Protein AF-A0A940ZAF1-F1 (afdb_monomer_lite)

Structure (mmCIF, N/CA/C/O backbone):
data_AF-A0A940ZAF1-F1
#
_entry.id   AF-A0A940ZAF1-F1
#
loop_
_atom_site.group_PDB
_atom_site.id
_atom_site.type_symbol
_atom_site.label_atom_id
_atom_site.label_alt_id
_atom_site.label_comp_id
_atom_site.label_asym_id
_atom_site.label_entity_id
_atom_site.label_seq_id
_atom_site.pdbx_PDB_ins_code
_atom_site.Cartn_x
_atom_site.Cartn_y
_atom_site.Cartn_z
_atom_site.occupancy
_atom_site.B_iso_or_equiv
_atom_site.auth_seq_id
_atom_site.auth_comp_id
_atom_site.auth_asym_id
_atom_site.auth_atom_id
_atom_site.pdbx_PDB_model_num
ATOM 1 N N . LEU A 1 1 ? 16.897 1.369 6.256 1.00 58.44 1 LEU A N 1
ATOM 2 C CA . LEU A 1 1 ? 16.026 0.934 5.137 1.00 58.44 1 LEU A CA 1
ATOM 3 C C . LEU A 1 1 ? 14.696 1.686 5.129 1.00 58.44 1 LEU A C 1
ATOM 5 O O . LEU A 1 1 ? 14.447 2.397 4.171 1.00 58.44 1 LEU A O 1
ATOM 9 N N . THR A 1 2 ? 13.875 1.617 6.182 1.00 71.88 2 THR A N 1
ATOM 10 C CA . THR A 1 2 ? 12.571 2.321 6.253 1.00 71.88 2 THR A CA 1
ATOM 11 C C . THR A 1 2 ? 12.673 3.848 6.301 1.00 71.88 2 THR A C 1
ATOM 13 O O . THR A 1 2 ? 11.839 4.531 5.721 1.00 71.88 2 THR A O 1
ATOM 16 N N . LEU A 1 3 ? 13.714 4.392 6.939 1.00 72.19 3 LEU A N 1
ATOM 17 C CA . LEU A 1 3 ? 13.946 5.844 7.019 1.00 72.19 3 LEU A CA 1
ATOM 18 C C . LEU A 1 3 ? 14.595 6.436 5.759 1.00 72.19 3 LEU A C 1
ATOM 20 O O . LEU A 1 3 ? 14.474 7.624 5.492 1.00 72.19 3 LEU A O 1
ATOM 24 N N . THR A 1 4 ? 15.306 5.614 4.989 1.00 81.69 4 THR A N 1
ATOM 25 C CA . THR A 1 4 ? 16.168 6.060 3.883 1.00 81.69 4 THR A CA 1
ATOM 26 C C . THR A 1 4 ? 15.646 5.642 2.512 1.00 81.69 4 THR A C 1
ATOM 28 O O . THR A 1 4 ? 16.224 5.999 1.487 1.00 81.69 4 THR A O 1
ATOM 31 N N . THR A 1 5 ? 14.574 4.848 2.451 1.00 83.81 5 THR A N 1
ATOM 32 C CA . THR A 1 5 ? 14.041 4.306 1.200 1.00 83.81 5 THR A CA 1
ATOM 33 C C . THR A 1 5 ? 12.523 4.207 1.259 1.00 83.81 5 THR A C 1
ATOM 35 O O . THR A 1 5 ? 11.958 3.641 2.189 1.00 83.81 5 THR A O 1
ATOM 38 N N . ALA A 1 6 ? 11.854 4.732 0.229 1.00 85.31 6 ALA A N 1
ATOM 39 C CA . ALA A 1 6 ? 10.405 4.629 0.111 1.00 85.31 6 ALA A CA 1
ATOM 40 C C . ALA A 1 6 ? 9.971 3.152 -0.016 1.00 85.31 6 ALA A C 1
ATOM 42 O O . ALA A 1 6 ? 10.601 2.415 -0.784 1.00 85.31 6 ALA A O 1
ATOM 43 N N . PRO A 1 7 ? 8.870 2.724 0.631 1.00 83.75 7 PRO A N 1
ATOM 44 C CA . PRO A 1 7 ? 8.387 1.339 0.578 1.00 83.75 7 PRO A CA 1
ATOM 45 C C . PRO A 1 7 ? 8.198 0.805 -0.847 1.00 83.75 7 PRO A C 1
ATOM 47 O O . PRO A 1 7 ? 8.554 -0.331 -1.147 1.00 83.75 7 PRO A O 1
ATOM 50 N N . LEU A 1 8 ? 7.735 1.661 -1.763 1.00 83.75 8 LEU A N 1
ATOM 51 C CA . LEU A 1 8 ? 7.586 1.314 -3.177 1.00 83.75 8 LEU A CA 1
ATOM 52 C C . LEU A 1 8 ? 8.929 0.966 -3.848 1.00 83.75 8 LEU A C 1
ATOM 54 O O . LEU A 1 8 ? 8.993 0.062 -4.674 1.00 83.75 8 LEU A O 1
ATOM 58 N N . ARG A 1 9 ? 10.020 1.652 -3.475 1.00 84.31 9 ARG A N 1
ATOM 59 C CA . ARG A 1 9 ? 11.366 1.366 -4.005 1.00 84.31 9 ARG A CA 1
ATOM 60 C C . ARG A 1 9 ? 11.931 0.068 -3.433 1.00 84.31 9 ARG A C 1
ATOM 62 O O . ARG A 1 9 ? 12.605 -0.650 -4.163 1.00 84.31 9 ARG A O 1
ATOM 69 N N . LEU A 1 10 ? 11.634 -0.245 -2.169 1.00 83.94 10 LEU A N 1
ATOM 70 C CA . LEU A 1 10 ? 12.003 -1.529 -1.563 1.00 83.94 10 LEU A CA 1
ATOM 71 C C . LEU A 1 10 ? 11.331 -2.693 -2.297 1.00 83.94 10 LEU A C 1
ATOM 73 O O . LEU A 1 10 ? 11.991 -3.678 -2.615 1.00 83.94 10 LEU A O 1
ATOM 77 N N . ALA A 1 11 ? 10.053 -2.548 -2.642 1.00 83.88 11 ALA A N 1
ATOM 78 C CA . ALA A 1 11 ? 9.324 -3.569 -3.380 1.00 83.88 11 ALA A CA 1
ATOM 79 C C . ALA A 1 11 ? 9.820 -3.763 -4.813 1.00 83.88 11 ALA A C 1
ATOM 81 O O . ALA A 1 11 ? 9.984 -4.902 -5.227 1.00 83.88 11 ALA A O 1
ATOM 82 N N . HIS A 1 12 ? 10.150 -2.689 -5.538 1.00 83.56 12 HIS A N 1
ATOM 83 C CA . HIS A 1 12 ? 10.818 -2.820 -6.841 1.00 83.56 12 HIS A CA 1
ATOM 84 C C . HIS A 1 12 ? 12.195 -3.496 -6.732 1.00 83.56 12 HIS A C 1
ATOM 86 O O . HIS A 1 12 ? 12.609 -4.228 -7.630 1.00 83.56 12 HIS A O 1
ATOM 92 N N . GLY A 1 13 ? 12.920 -3.265 -5.633 1.00 85.44 13 GLY A N 1
ATOM 93 C CA . GLY A 1 13 ? 14.165 -3.977 -5.341 1.00 85.44 13 GLY A CA 1
ATOM 94 C C . GLY A 1 13 ? 13.934 -5.478 -5.158 1.00 85.44 13 GLY A C 1
ATOM 95 O O . GLY A 1 13 ? 14.595 -6.283 -5.811 1.00 85.44 13 GLY A O 1
ATOM 96 N N . LEU A 1 14 ? 12.949 -5.843 -4.333 1.00 84.19 14 LEU A N 1
ATOM 97 C CA . LEU A 1 14 ? 12.563 -7.233 -4.085 1.00 84.19 14 LEU A CA 1
ATOM 98 C C . LEU A 1 14 ? 12.061 -7.927 -5.359 1.00 84.19 14 LEU A C 1
ATOM 100 O O . LEU A 1 14 ? 12.475 -9.040 -5.667 1.00 84.19 14 LEU A O 1
ATOM 104 N N . GLU A 1 15 ? 11.229 -7.250 -6.146 1.00 81.75 15 GLU A N 1
ATOM 105 C CA . GLU A 1 15 ? 10.769 -7.721 -7.451 1.00 81.75 15 GLU A CA 1
ATOM 106 C C . GLU A 1 15 ? 11.946 -8.059 -8.368 1.00 81.75 15 GLU A C 1
ATOM 108 O O . GLU A 1 15 ? 11.973 -9.128 -8.977 1.00 81.75 15 GLU A O 1
ATOM 113 N N . ARG A 1 16 ? 12.951 -7.180 -8.454 1.00 82.38 16 ARG A N 1
ATOM 114 C CA . ARG A 1 16 ? 14.132 -7.420 -9.288 1.00 82.38 16 ARG A CA 1
ATOM 115 C C . ARG A 1 16 ? 14.920 -8.648 -8.831 1.00 82.38 16 ARG A C 1
ATOM 117 O O . ARG A 1 16 ? 15.483 -9.341 -9.675 1.00 82.38 16 ARG A O 1
ATOM 124 N N . MET A 1 17 ? 14.934 -8.934 -7.529 1.00 84.50 17 MET A N 1
ATOM 125 C CA . MET A 1 17 ? 15.539 -10.154 -6.981 1.00 84.50 17 MET A CA 1
ATOM 126 C C . MET A 1 17 ? 14.731 -11.415 -7.324 1.00 84.50 17 MET A C 1
ATOM 128 O O . MET A 1 17 ? 15.321 -12.477 -7.496 1.00 84.50 17 MET A O 1
ATOM 132 N N . ILE A 1 18 ? 13.407 -11.302 -7.478 1.00 82.75 18 ILE A N 1
ATOM 133 C CA . ILE A 1 18 ? 12.505 -12.409 -7.848 1.00 82.75 18 ILE A CA 1
ATOM 134 C C . ILE A 1 18 ? 12.426 -12.598 -9.375 1.00 82.75 18 ILE A C 1
ATOM 136 O O . ILE A 1 18 ? 12.202 -13.703 -9.856 1.00 82.75 18 ILE A O 1
ATOM 140 N N . SER A 1 19 ? 12.687 -11.559 -10.169 1.00 80.19 19 SER A N 1
ATOM 141 C CA . SER A 1 19 ? 12.718 -11.596 -11.640 1.00 80.19 19 SER A CA 1
ATOM 142 C C . SER A 1 19 ? 13.484 -12.782 -12.271 1.00 80.19 19 SER A C 1
ATOM 144 O O . SER A 1 19 ? 12.946 -13.381 -13.208 1.00 80.19 19 SER A O 1
ATOM 146 N N . PRO A 1 20 ? 14.678 -13.209 -11.796 1.00 81.94 20 PRO A N 1
ATOM 147 C CA . PRO A 1 20 ? 15.368 -14.380 -12.354 1.00 81.94 20 PRO A CA 1
ATOM 148 C C . PRO A 1 20 ? 14.580 -15.696 -12.231 1.00 81.94 20 PRO A C 1
ATOM 150 O O . PRO A 1 20 ? 14.763 -16.579 -13.073 1.00 81.94 20 PRO A O 1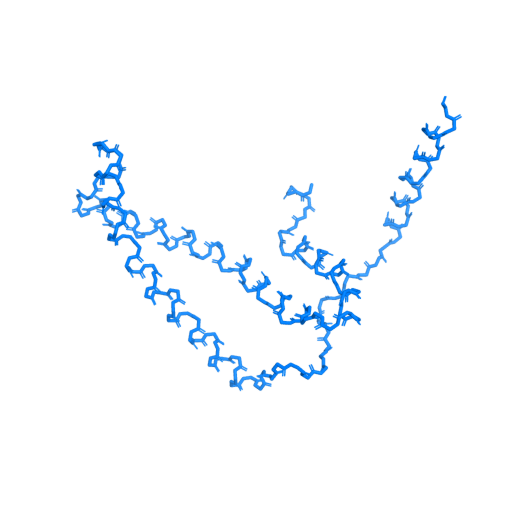
ATOM 153 N N . LEU A 1 21 ? 13.656 -15.818 -11.267 1.00 80.88 21 LEU A N 1
ATOM 154 C CA . LEU A 1 21 ? 12.767 -16.981 -11.134 1.00 80.88 21 LEU A CA 1
ATOM 155 C C . LEU A 1 21 ? 11.730 -17.073 -12.268 1.00 80.88 21 LEU A C 1
ATOM 157 O O . LEU A 1 21 ? 11.125 -18.129 -12.440 1.00 80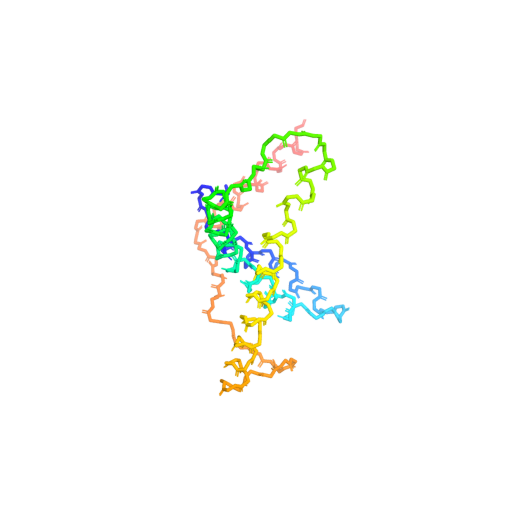.88 21 LEU A O 1
ATOM 161 N N . LYS A 1 22 ? 11.575 -16.040 -13.114 1.00 76.62 22 LYS A N 1
ATOM 162 C CA . LYS A 1 22 ? 10.756 -16.108 -14.341 1.00 76.62 22 LYS A CA 1
ATOM 163 C C . LYS A 1 22 ? 11.205 -17.244 -15.271 1.00 76.62 22 LYS A C 1
ATOM 165 O O . LYS A 1 22 ? 10.387 -17.810 -15.989 1.00 76.62 22 LYS A O 1
ATOM 170 N N . ARG A 1 23 ? 12.490 -17.628 -15.227 1.00 77.56 23 ARG A N 1
ATOM 171 C CA . ARG A 1 23 ? 13.035 -18.770 -15.990 1.00 77.56 23 ARG A CA 1
ATOM 172 C C . ARG A 1 23 ? 12.485 -20.127 -15.535 1.00 77.56 23 ARG A C 1
ATOM 174 O O . ARG A 1 23 ? 12.530 -21.078 -16.304 1.00 77.56 23 ARG A O 1
ATOM 181 N N . LEU A 1 24 ? 11.940 -20.211 -14.321 1.00 81.25 24 LEU A N 1
ATOM 182 C CA . LEU A 1 24 ? 11.322 -21.411 -13.750 1.00 81.25 24 LEU A CA 1
ATOM 183 C C . LEU A 1 24 ? 9.797 -21.450 -13.977 1.00 81.25 24 LEU A C 1
ATOM 185 O O . LEU A 1 24 ? 9.091 -22.123 -13.238 1.00 81.25 24 LEU A O 1
ATOM 189 N N . HIS A 1 25 ? 9.280 -20.725 -14.980 1.00 76.31 25 HIS A N 1
ATOM 190 C CA . HIS A 1 25 ? 7.846 -20.630 -15.313 1.00 76.31 25 HIS A CA 1
ATOM 191 C C . HIS A 1 25 ? 6.952 -20.027 -14.212 1.00 76.31 25 HIS A C 1
ATOM 193 O O . HIS A 1 25 ? 5.730 -20.141 -14.263 1.00 76.31 25 HIS A O 1
ATOM 199 N N . ILE A 1 26 ? 7.537 -19.326 -13.238 1.00 79.12 26 ILE A N 1
ATOM 200 C CA . ILE A 1 26 ? 6.779 -18.574 -12.232 1.00 79.12 26 ILE A CA 1
ATOM 201 C C . ILE A 1 26 ? 6.320 -17.238 -12.856 1.00 79.12 26 ILE A C 1
ATOM 203 O O . ILE A 1 26 ? 7.159 -16.533 -13.432 1.00 79.12 26 ILE A O 1
ATOM 207 N N . PRO A 1 27 ? 5.032 -16.840 -12.738 1.00 79.75 27 PRO A N 1
ATOM 208 C CA . PRO A 1 27 ? 4.495 -15.591 -13.293 1.00 79.75 27 PRO A CA 1
ATOM 209 C C . PRO A 1 27 ? 4.947 -14.363 -12.479 1.00 79.75 27 PRO A C 1
ATOM 211 O O . PRO A 1 27 ? 4.159 -13.664 -11.845 1.00 79.75 27 PRO A O 1
ATOM 214 N N . ALA A 1 28 ? 6.253 -14.085 -12.494 1.00 81.62 28 ALA A N 1
ATOM 215 C CA . ALA A 1 28 ? 6.878 -13.006 -11.727 1.00 81.62 28 ALA A CA 1
ATOM 216 C C . ALA A 1 28 ? 6.346 -11.607 -12.098 1.00 81.62 28 ALA A C 1
ATOM 218 O O . ALA A 1 28 ? 6.346 -10.703 -11.268 1.00 81.62 28 ALA A O 1
ATOM 219 N N . GLU A 1 29 ? 5.875 -11.428 -13.334 1.00 80.81 29 GLU A N 1
ATOM 220 C CA . GLU A 1 29 ? 5.368 -10.148 -13.842 1.00 80.81 29 GLU A CA 1
ATOM 221 C C . GLU A 1 29 ? 3.976 -9.802 -13.295 1.00 80.81 29 GLU A C 1
ATOM 223 O O . GLU A 1 29 ? 3.740 -8.671 -12.870 1.00 80.81 29 GLU A O 1
ATOM 228 N N . ASP A 1 30 ? 3.070 -10.780 -13.220 1.00 85.19 30 ASP A N 1
ATOM 229 C CA . ASP A 1 30 ? 1.764 -10.572 -12.588 1.00 85.19 30 ASP A CA 1
ATOM 230 C C . ASP A 1 30 ? 1.920 -10.412 -11.068 1.00 85.19 30 ASP A C 1
ATOM 232 O O . ASP A 1 30 ? 1.277 -9.553 -10.464 1.00 85.19 30 ASP A O 1
ATOM 236 N N . PHE A 1 31 ? 2.840 -11.165 -10.454 1.00 85.12 31 PHE A N 1
ATOM 237 C CA . PHE A 1 31 ? 3.159 -11.032 -9.031 1.00 85.12 31 PHE A CA 1
ATOM 238 C C . PHE A 1 31 ? 3.716 -9.643 -8.678 1.00 85.12 31 PHE A C 1
ATOM 240 O O . PHE A 1 31 ? 3.312 -9.041 -7.678 1.00 85.12 31 PHE A O 1
ATOM 247 N N . SER A 1 32 ? 4.609 -9.112 -9.517 1.00 85.94 32 SER A N 1
ATOM 248 C CA . SER A 1 32 ? 5.115 -7.739 -9.420 1.00 85.94 32 SER A CA 1
ATOM 249 C C . SER A 1 32 ? 3.974 -6.729 -9.384 1.00 85.94 32 SER A C 1
ATOM 251 O O . SER A 1 32 ? 3.866 -5.926 -8.452 1.00 85.94 32 SER A O 1
ATOM 253 N N . MET A 1 33 ? 3.073 -6.818 -10.365 1.00 87.38 33 MET A N 1
ATOM 254 C CA . MET A 1 33 ? 1.930 -5.923 -10.456 1.00 87.38 33 MET A CA 1
ATOM 255 C C . MET A 1 33 ? 1.061 -6.005 -9.199 1.00 87.38 33 MET A C 1
ATOM 257 O O . MET A 1 33 ? 0.741 -4.968 -8.618 1.00 87.38 33 MET A O 1
ATOM 261 N N . MET A 1 34 ? 0.692 -7.215 -8.768 1.00 90.56 34 MET A N 1
ATOM 262 C CA . MET A 1 34 ? -0.132 -7.419 -7.572 1.00 90.56 34 MET A CA 1
ATOM 263 C C . MET A 1 34 ? 0.531 -6.815 -6.332 1.00 90.56 34 MET A C 1
ATOM 265 O O . MET A 1 34 ? -0.123 -6.113 -5.563 1.00 90.56 34 MET A O 1
ATOM 269 N N . THR A 1 35 ? 1.842 -7.005 -6.178 1.00 90.38 35 THR A N 1
ATOM 270 C CA . THR A 1 35 ? 2.619 -6.443 -5.067 1.00 90.38 35 THR A CA 1
ATOM 271 C C . THR A 1 35 ? 2.644 -4.913 -5.115 1.00 90.38 35 THR A C 1
ATOM 273 O O . THR A 1 35 ? 2.410 -4.252 -4.102 1.00 90.38 35 THR A O 1
ATOM 276 N N . MET A 1 36 ? 2.872 -4.322 -6.292 1.00 88.38 36 MET A N 1
ATOM 277 C CA . MET A 1 36 ? 2.894 -2.868 -6.468 1.00 88.38 36 MET A CA 1
ATOM 278 C C . MET A 1 36 ? 1.526 -2.238 -6.172 1.00 88.38 36 MET A C 1
ATOM 280 O O . MET A 1 36 ? 1.451 -1.186 -5.529 1.00 88.38 36 MET A O 1
ATOM 284 N N . VAL A 1 37 ? 0.444 -2.881 -6.621 1.00 92.56 37 VAL A N 1
ATOM 285 C CA . VAL A 1 37 ? -0.933 -2.469 -6.321 1.00 92.56 37 VAL A CA 1
ATOM 286 C C . VAL A 1 37 ? -1.201 -2.589 -4.823 1.00 92.56 37 VAL A C 1
ATOM 288 O O . VAL A 1 37 ? -1.643 -1.613 -4.220 1.00 92.56 37 VAL A O 1
ATOM 291 N N . ALA A 1 38 ? -0.857 -3.718 -4.198 1.00 92.75 38 ALA A N 1
ATOM 292 C CA . ALA A 1 38 ? -1.057 -3.941 -2.767 1.00 92.75 38 ALA A CA 1
ATOM 293 C C . ALA A 1 38 ? -0.367 -2.865 -1.917 1.00 92.75 38 ALA A C 1
ATOM 295 O O . ALA A 1 38 ? -0.994 -2.265 -1.048 1.00 92.75 38 ALA A O 1
ATOM 296 N N . ILE A 1 39 ? 0.891 -2.537 -2.218 1.00 91.94 39 ILE A N 1
ATOM 297 C CA . ILE A 1 39 ? 1.647 -1.515 -1.477 1.00 91.94 39 ILE A CA 1
ATOM 298 C C . ILE A 1 39 ? 1.012 -0.132 -1.596 1.00 91.94 39 ILE A C 1
ATOM 300 O O . ILE A 1 39 ? 1.004 0.622 -0.625 1.00 91.94 39 ILE A O 1
ATOM 304 N N . LYS A 1 40 ? 0.457 0.209 -2.763 1.00 90.19 40 LYS A N 1
ATOM 305 C CA . LYS A 1 40 ? -0.290 1.461 -2.943 1.00 90.19 40 LYS A CA 1
ATOM 306 C C . LYS A 1 40 ? -1.649 1.441 -2.245 1.00 90.19 40 LYS A C 1
ATOM 308 O O . LYS A 1 40 ? -2.115 2.492 -1.816 1.00 90.19 40 LYS A O 1
ATOM 313 N N . PHE A 1 41 ? -2.279 0.275 -2.135 1.00 92.81 41 PHE A N 1
ATOM 314 C CA . PHE A 1 41 ? -3.590 0.123 -1.509 1.00 92.81 41 PHE A CA 1
ATOM 315 C C . PHE A 1 41 ? -3.513 0.128 0.021 1.00 92.81 41 PHE A C 1
ATOM 317 O O . PHE A 1 41 ? -4.430 0.648 0.648 1.00 92.81 41 PHE A O 1
ATOM 324 N N . ILE A 1 42 ? -2.427 -0.359 0.634 1.00 94.31 42 ILE A N 1
ATOM 325 C CA . ILE A 1 42 ? -2.279 -0.411 2.102 1.00 94.31 42 ILE A CA 1
ATOM 326 C C . ILE A 1 42 ? -2.552 0.949 2.779 1.00 94.31 42 ILE A C 1
ATOM 328 O O . ILE A 1 42 ? -3.402 0.984 3.669 1.00 94.31 42 ILE A O 1
ATOM 332 N N . PRO A 1 43 ? -1.922 2.077 2.378 1.00 92.69 43 PRO A N 1
ATOM 333 C CA . PRO A 1 43 ? -2.196 3.375 2.999 1.00 92.69 43 PRO A CA 1
ATOM 334 C C . PRO A 1 43 ? -3.665 3.796 2.889 1.00 92.69 43 PRO A C 1
ATOM 336 O O . PRO A 1 43 ? -4.242 4.281 3.859 1.00 92.69 43 PRO A O 1
ATOM 339 N N . ILE A 1 44 ? -4.280 3.559 1.726 1.00 94.44 44 ILE A N 1
ATOM 340 C CA . ILE A 1 44 ? -5.680 3.910 1.453 1.00 94.44 44 ILE A CA 1
ATOM 341 C C . ILE A 1 44 ? -6.614 3.078 2.340 1.00 94.44 44 ILE A C 1
ATOM 343 O O . ILE A 1 44 ? -7.536 3.619 2.945 1.00 94.44 44 ILE A O 1
ATOM 347 N N . LEU A 1 45 ? -6.352 1.773 2.464 1.00 95.75 45 LEU A N 1
ATOM 348 C CA . LEU A 1 45 ? -7.145 0.872 3.300 1.00 95.75 45 LEU A CA 1
ATOM 349 C C . LEU A 1 45 ? -7.016 1.199 4.784 1.00 95.75 45 LEU A C 1
ATOM 351 O O . LEU A 1 45 ? -8.012 1.137 5.502 1.00 95.75 45 LEU A O 1
ATOM 355 N N . LEU A 1 46 ? -5.825 1.577 5.251 1.00 96.38 46 LEU A N 1
ATOM 356 C CA . LEU A 1 46 ? -5.629 2.024 6.631 1.00 96.38 46 LEU A CA 1
ATOM 357 C C . LEU A 1 46 ? -6.401 3.315 6.912 1.00 96.38 46 LEU A C 1
ATOM 359 O O . LEU A 1 46 ? -7.037 3.438 7.958 1.00 96.38 46 LEU A O 1
ATOM 363 N N . GLU A 1 47 ? -6.384 4.272 5.986 1.00 96.62 47 GLU A N 1
ATOM 364 C CA . GLU A 1 47 ? -7.142 5.511 6.134 1.00 96.62 47 GLU A CA 1
ATOM 365 C C . GLU A 1 47 ? -8.655 5.251 6.151 1.00 96.62 47 GLU A C 1
ATOM 367 O O . GLU A 1 47 ? -9.365 5.759 7.020 1.00 96.62 47 GLU A O 1
ATOM 372 N N . GLU A 1 48 ? -9.149 4.417 5.238 1.00 96.12 48 GLU A N 1
ATOM 373 C CA . GLU A 1 48 ? -10.558 4.038 5.170 1.00 96.12 48 GLU A CA 1
ATOM 374 C C . GLU A 1 48 ? -11.006 3.265 6.414 1.00 96.12 48 GLU A C 1
ATOM 376 O O . GLU A 1 48 ? -12.027 3.603 7.012 1.00 96.12 48 GLU A O 1
ATOM 381 N N . THR A 1 49 ? -10.194 2.316 6.881 1.00 96.81 49 THR A N 1
ATOM 382 C CA . THR A 1 49 ? -10.430 1.589 8.135 1.00 96.81 49 THR A CA 1
ATOM 383 C C . THR A 1 49 ? -10.538 2.558 9.311 1.00 96.81 49 THR A C 1
ATOM 385 O O . THR A 1 49 ? -11.501 2.496 10.071 1.00 96.81 49 THR A O 1
ATOM 388 N N . ASN A 1 50 ? -9.612 3.514 9.432 1.00 96.62 50 ASN A N 1
ATOM 389 C CA . ASN A 1 50 ? -9.646 4.522 10.493 1.00 96.62 50 ASN A CA 1
ATOM 390 C C . ASN A 1 50 ? -10.888 5.420 10.413 1.00 96.62 50 ASN A C 1
ATOM 392 O O . ASN A 1 50 ? -11.477 5.754 11.443 1.00 96.62 50 ASN A O 1
ATOM 396 N N . ARG A 1 51 ? -11.309 5.810 9.204 1.00 96.31 51 ARG A N 1
ATOM 397 C CA . ARG A 1 51 ? -12.546 6.578 8.997 1.00 96.31 51 ARG A CA 1
ATOM 398 C C . ARG A 1 51 ? -13.775 5.777 9.429 1.00 96.31 51 ARG A C 1
ATOM 400 O O . ARG A 1 51 ? -14.626 6.318 10.131 1.00 96.31 51 ARG A O 1
ATOM 407 N N . ILE A 1 52 ? -13.848 4.497 9.062 1.00 96.12 52 ILE A N 1
ATOM 408 C CA . ILE A 1 52 ? -14.958 3.610 9.429 1.00 96.12 52 ILE A CA 1
ATOM 409 C C . ILE A 1 52 ? -14.992 3.380 10.944 1.00 96.12 52 ILE A C 1
ATOM 411 O O . ILE A 1 52 ? -16.059 3.508 11.539 1.00 96.12 52 ILE A O 1
ATOM 415 N N . ILE A 1 53 ? -13.848 3.108 11.584 1.00 95.75 53 ILE A N 1
ATOM 416 C CA . ILE A 1 53 ? -13.759 2.939 13.044 1.00 95.75 53 ILE A CA 1
ATOM 417 C C . ILE A 1 53 ? -14.285 4.188 13.751 1.00 95.75 53 ILE A C 1
ATOM 419 O O . ILE A 1 53 ? -15.199 4.082 14.563 1.00 95.75 53 ILE A O 1
ATOM 423 N N . LYS A 1 54 ? -13.800 5.381 13.381 1.00 95.44 54 LYS A N 1
ATOM 424 C CA . LYS A 1 54 ? -14.270 6.646 13.970 1.00 95.44 54 LYS A CA 1
ATOM 425 C C . LYS A 1 54 ? -15.775 6.857 13.777 1.00 95.44 54 LYS A C 1
ATOM 427 O O . LYS A 1 54 ? -16.456 7.280 14.708 1.00 95.44 54 LYS A O 1
ATOM 432 N N . ALA A 1 55 ? -16.309 6.532 12.598 1.00 96.12 55 ALA A N 1
ATOM 433 C CA . ALA A 1 55 ? -17.740 6.638 12.321 1.00 96.12 55 ALA A CA 1
ATOM 434 C C . ALA A 1 55 ? -18.577 5.666 13.169 1.00 96.12 55 ALA A C 1
ATOM 436 O O . ALA A 1 55 ? -19.649 6.035 13.645 1.00 96.12 55 ALA A O 1
ATOM 437 N N . GLN A 1 56 ? -18.098 4.439 13.382 1.00 95.88 56 GLN A N 1
ATOM 438 C CA 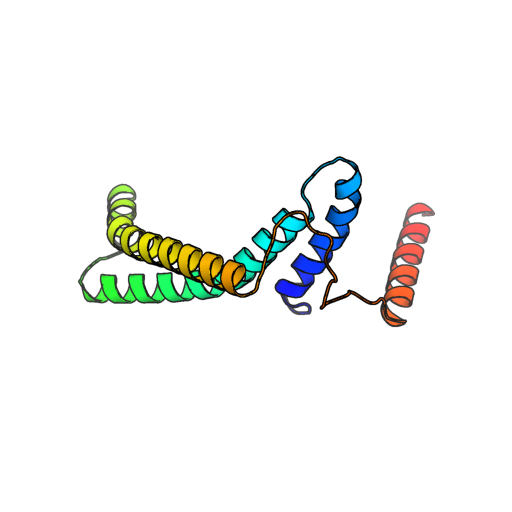. GLN A 1 56 ? -18.787 3.455 14.220 1.00 95.88 56 GLN A CA 1
ATOM 439 C C . GLN A 1 56 ? -18.667 3.786 15.714 1.00 95.88 56 GLN A C 1
ATOM 441 O O . GLN A 1 56 ? -19.644 3.628 16.443 1.00 95.88 56 GLN A O 1
ATOM 446 N N . SER A 1 57 ? -17.539 4.341 16.167 1.00 94.38 57 SER A N 1
ATOM 447 C CA . SER A 1 57 ? -17.402 4.868 17.532 1.00 94.38 57 SER A CA 1
ATOM 448 C C . SER A 1 57 ? -18.379 6.012 17.803 1.00 94.38 57 SER A C 1
ATOM 450 O O . SER A 1 57 ? -19.026 6.026 18.845 1.00 94.38 57 SER A O 1
ATOM 452 N N . ALA A 1 58 ? -18.582 6.920 16.840 1.00 95.50 58 ALA A N 1
ATOM 453 C CA . ALA A 1 58 ? -19.602 7.968 16.942 1.00 95.50 58 ALA A CA 1
ATOM 454 C C . ALA A 1 58 ? -21.041 7.412 16.998 1.00 95.50 58 ALA A C 1
ATOM 456 O O . ALA A 1 58 ? -21.935 8.057 17.537 1.00 95.50 58 ALA A O 1
ATOM 457 N N . ARG A 1 59 ? -21.266 6.202 16.471 1.00 93.88 59 ARG A N 1
ATOM 458 C CA . ARG A 1 59 ? -22.539 5.464 16.557 1.00 93.88 59 ARG A CA 1
ATOM 459 C C . ARG A 1 59 ? -22.657 4.605 17.824 1.00 93.88 59 ARG A C 1
ATOM 461 O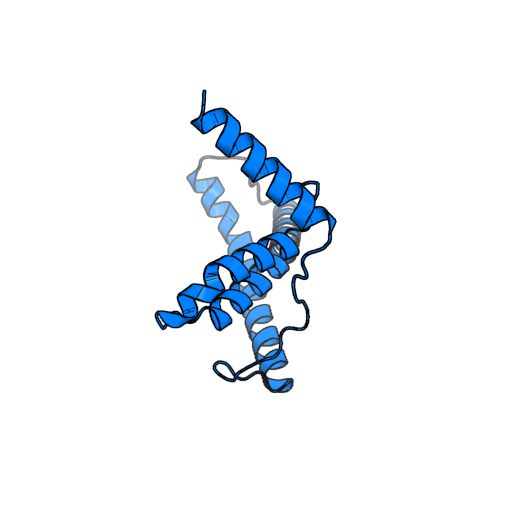 O . ARG A 1 59 ? -23.608 3.838 17.942 1.00 93.88 59 ARG A O 1
ATOM 468 N N . GLY A 1 60 ? -21.715 4.726 18.762 1.00 89.88 60 GLY A N 1
ATOM 469 C CA . GLY A 1 60 ? -21.743 4.036 20.053 1.00 89.88 60 GLY A CA 1
ATOM 470 C C . GLY A 1 60 ? -21.130 2.634 20.054 1.00 89.88 60 GLY A C 1
ATOM 471 O O . GLY A 1 60 ? -21.323 1.893 21.016 1.00 89.88 60 GLY A O 1
ATOM 472 N N . VAL A 1 61 ? -20.398 2.241 19.003 1.00 92.50 61 VAL A N 1
ATOM 473 C CA . VAL A 1 61 ? -19.636 0.984 19.014 1.00 92.50 61 VAL A CA 1
ATOM 474 C C . VAL A 1 61 ? -18.357 1.177 19.825 1.00 92.50 61 VAL A C 1
ATOM 476 O O . VAL A 1 61 ? -17.456 1.914 19.425 1.00 92.50 61 VAL A O 1
ATOM 479 N N . ASP A 1 62 ? -18.274 0.483 20.955 1.00 89.88 62 ASP A N 1
ATOM 480 C CA . ASP A 1 62 ? -17.074 0.445 21.785 1.00 89.88 62 ASP A CA 1
ATOM 481 C C . ASP A 1 62 ? -16.160 -0.708 21.346 1.00 89.88 62 ASP A C 1
ATOM 483 O O . ASP A 1 62 ? -16.517 -1.883 21.449 1.00 89.88 62 ASP A O 1
ATOM 487 N N . PHE A 1 63 ? -14.983 -0.377 20.819 1.00 87.06 63 PHE A N 1
ATOM 488 C CA . PHE A 1 63 ? -14.005 -1.361 20.348 1.00 87.06 63 PHE A CA 1
ATOM 489 C C . PHE A 1 63 ? -13.060 -1.850 21.455 1.00 87.06 63 PHE A C 1
ATOM 491 O O . PHE A 1 63 ? -12.393 -2.872 21.276 1.00 87.06 63 PHE A O 1
ATOM 498 N N . GLU A 1 64 ? -13.009 -1.161 22.596 1.00 84.50 64 GLU A N 1
ATOM 499 C CA . GLU A 1 64 ? -12.065 -1.440 23.679 1.00 84.50 64 GLU A CA 1
ATOM 500 C C . GLU A 1 64 ? -12.731 -2.146 24.867 1.00 84.50 64 GLU A C 1
ATOM 502 O O . GLU A 1 64 ? -12.089 -2.963 25.533 1.00 84.50 64 GLU A O 1
ATOM 507 N N . ALA A 1 65 ? -14.023 -1.936 25.119 1.00 79.75 65 ALA A N 1
ATOM 508 C CA . ALA A 1 65 ? -14.711 -2.577 26.239 1.00 79.75 65 ALA A CA 1
ATOM 509 C C . ALA A 1 65 ? -15.207 -4.008 25.948 1.00 79.75 65 ALA A C 1
ATOM 511 O O . ALA A 1 65 ? -15.674 -4.352 24.860 1.00 79.75 65 ALA A O 1
ATOM 512 N N . GLY A 1 66 ? -15.181 -4.848 26.989 1.00 82.00 66 GLY A N 1
ATOM 513 C CA . GLY A 1 66 ? -15.753 -6.197 26.990 1.00 82.00 66 GLY A CA 1
ATOM 514 C C . GLY A 1 66 ? -14.738 -7.331 26.821 1.00 82.00 66 GLY A C 1
ATOM 515 O O . GLY A 1 66 ? -13.527 -7.129 26.796 1.00 82.00 66 GLY A O 1
ATOM 516 N N . ASN A 1 67 ? -15.256 -8.559 26.737 1.00 91.69 67 ASN A N 1
ATOM 517 C CA . ASN A 1 67 ? -14.454 -9.762 26.511 1.00 91.69 67 ASN A CA 1
ATOM 518 C C . ASN A 1 67 ? -13.983 -9.863 25.044 1.00 91.69 67 ASN A C 1
ATOM 520 O O . ASN A 1 67 ? -14.502 -9.186 24.155 1.00 91.69 67 ASN A O 1
ATOM 524 N N . PHE A 1 68 ? -13.016 -10.745 24.778 1.00 89.44 68 PHE A N 1
ATOM 525 C CA . PHE A 1 68 ? -12.457 -10.965 23.436 1.00 89.44 68 PHE A CA 1
ATOM 526 C C . PHE A 1 68 ? -13.536 -11.218 22.365 1.00 89.44 68 PHE A C 1
ATOM 528 O O . PHE A 1 68 ? -13.492 -10.633 21.285 1.00 89.44 68 PHE A O 1
ATOM 535 N N . PHE A 1 69 ? -14.557 -12.018 22.690 1.00 91.44 69 PHE A N 1
ATOM 536 C CA . PHE A 1 69 ? -15.674 -12.309 21.786 1.00 91.44 69 PHE A CA 1
ATOM 537 C C . PHE A 1 69 ? -16.502 -11.070 21.431 1.00 91.44 69 PHE A C 1
ATOM 539 O O . PHE A 1 69 ? -16.883 -10.890 20.274 1.00 91.44 69 PHE A O 1
ATOM 546 N N . ARG A 1 70 ? -16.772 -10.192 22.402 1.00 88.81 70 ARG A N 1
ATOM 547 C CA . ARG A 1 70 ? -17.510 -8.947 22.172 1.00 88.81 70 ARG A CA 1
ATOM 548 C C . ARG A 1 70 ? -16.697 -7.975 21.324 1.00 88.81 70 ARG A C 1
ATOM 550 O O . ARG A 1 70 ? -17.247 -7.422 20.378 1.00 88.81 70 ARG A O 1
ATOM 557 N N . ARG A 1 71 ? -15.387 -7.864 21.572 1.00 87.75 71 ARG A N 1
ATOM 558 C CA . ARG A 1 71 ? -14.473 -7.080 20.724 1.00 87.75 71 ARG A CA 1
ATOM 559 C C . ARG A 1 71 ? -14.456 -7.590 19.280 1.00 87.75 71 ARG A C 1
ATOM 561 O O . ARG A 1 71 ? -14.597 -6.796 18.357 1.00 87.75 71 ARG A O 1
ATOM 568 N N . ALA A 1 72 ? -14.378 -8.907 19.076 1.00 90.12 72 ALA A N 1
ATOM 569 C CA . ALA A 1 72 ? -14.433 -9.508 17.742 1.00 90.12 72 ALA A CA 1
ATOM 570 C C . ALA A 1 72 ? -15.768 -9.225 17.027 1.00 90.12 72 ALA A C 1
ATOM 572 O O . ALA A 1 72 ? -15.780 -8.842 15.858 1.00 90.12 72 ALA A O 1
ATOM 573 N N . LYS A 1 73 ? -16.901 -9.336 17.736 1.00 90.25 73 LYS A N 1
ATOM 574 C CA . LYS A 1 73 ? -18.226 -9.002 17.188 1.00 90.25 73 LYS A CA 1
ATOM 575 C C . LYS A 1 73 ? -18.335 -7.523 16.802 1.00 90.25 73 LYS A C 1
ATOM 577 O O . LYS A 1 73 ? -18.934 -7.205 15.776 1.00 90.25 73 LYS A O 1
ATOM 582 N N . ASN A 1 74 ? -17.715 -6.634 17.574 1.00 92.19 74 ASN A N 1
ATOM 583 C CA . ASN A 1 74 ? -17.717 -5.198 17.309 1.00 92.19 74 ASN A CA 1
ATOM 584 C C . ASN A 1 74 ? -16.900 -4.813 16.062 1.00 92.19 74 ASN A C 1
ATOM 586 O O . ASN A 1 74 ? -17.105 -3.725 15.539 1.00 92.19 74 ASN A O 1
ATOM 590 N N . LEU A 1 75 ? -16.051 -5.699 15.519 1.00 92.88 75 LEU A N 1
ATOM 591 C CA . LEU A 1 75 ? -15.343 -5.477 14.247 1.00 92.88 75 LEU A CA 1
ATOM 592 C C . LEU A 1 75 ? -16.204 -5.752 13.002 1.00 92.88 75 LEU A C 1
ATOM 594 O O . LEU A 1 75 ? -15.906 -5.236 11.926 1.00 92.88 75 LEU A O 1
ATOM 598 N N . VAL A 1 76 ? -17.291 -6.520 13.116 1.00 93.75 76 VAL A N 1
ATOM 599 C CA . VAL A 1 76 ? -18.157 -6.881 11.973 1.00 93.75 76 VAL A CA 1
ATOM 600 C C . VAL A 1 76 ? -18.720 -5.653 11.221 1.00 93.75 76 VAL A C 1
ATOM 602 O O . VAL A 1 76 ? -18.664 -5.639 9.984 1.00 93.75 76 VAL A O 1
ATOM 605 N N . PRO A 1 77 ? -19.191 -4.583 11.901 1.00 92.25 77 PRO A N 1
ATOM 606 C CA . PRO A 1 77 ? -19.633 -3.342 11.255 1.00 92.25 77 PRO A CA 1
ATOM 607 C C . PRO A 1 77 ? -18.519 -2.554 10.553 1.00 92.25 77 PRO A C 1
ATOM 609 O O . PRO A 1 77 ? -18.826 -1.663 9.763 1.00 92.25 77 PRO A O 1
ATOM 612 N N . VAL A 1 78 ? -17.246 -2.847 10.845 1.00 95.38 78 VAL A N 1
ATOM 613 C CA . VAL A 1 78 ? -16.084 -2.262 10.155 1.00 95.38 78 VAL A CA 1
ATOM 614 C C . VAL A 1 78 ? -15.728 -3.090 8.924 1.00 95.38 78 VAL A C 1
ATOM 616 O O . VAL A 1 78 ? -15.513 -2.538 7.848 1.00 95.38 78 VAL A O 1
ATOM 619 N N . LEU A 1 79 ? -15.723 -4.417 9.061 1.00 95.62 79 LEU A N 1
ATOM 620 C CA . LEU A 1 79 ? -15.362 -5.341 7.985 1.00 95.62 79 LEU A CA 1
ATOM 621 C C . LEU A 1 79 ? -16.314 -5.242 6.789 1.00 95.62 79 LEU A C 1
ATOM 623 O O . LEU A 1 79 ? -15.858 -5.138 5.655 1.00 95.62 79 LEU A O 1
ATOM 627 N N . THR A 1 80 ? -17.627 -5.232 7.032 1.00 95.69 80 THR A N 1
ATOM 628 C CA . THR A 1 80 ? -18.645 -5.224 5.964 1.00 95.69 80 THR A CA 1
ATOM 629 C C . THR A 1 80 ? -18.477 -4.057 4.968 1.00 95.69 80 THR A C 1
ATOM 631 O O . THR A 1 80 ? -18.355 -4.318 3.769 1.00 95.69 80 THR A O 1
ATOM 634 N N . PRO A 1 81 ? -18.420 -2.778 5.402 1.00 95.38 81 PRO A N 1
ATOM 635 C CA . PRO A 1 81 ? -18.199 -1.659 4.483 1.00 95.38 81 PRO A CA 1
ATOM 636 C C . PRO A 1 81 ? -16.794 -1.652 3.867 1.00 95.38 81 PRO A C 1
ATOM 638 O O . PRO A 1 81 ? -16.653 -1.287 2.700 1.00 95.38 81 PRO A O 1
ATOM 641 N N . LEU A 1 82 ? -15.768 -2.089 4.608 1.00 96.81 82 LEU A N 1
ATOM 642 C CA . LEU A 1 82 ? -14.401 -2.161 4.091 1.00 96.81 82 LEU A CA 1
ATOM 643 C C . LEU A 1 82 ? -14.303 -3.149 2.919 1.00 96.81 82 LEU A C 1
ATOM 645 O O . LEU A 1 82 ? -13.747 -2.802 1.881 1.00 96.81 82 LEU A O 1
ATOM 649 N N . PHE A 1 83 ? -14.894 -4.342 3.042 1.00 96.69 83 PHE A N 1
ATOM 650 C CA . PHE A 1 83 ? -14.925 -5.326 1.955 1.00 96.69 83 PHE A CA 1
ATOM 651 C C . PHE A 1 83 ? -15.651 -4.795 0.722 1.00 96.69 83 PHE A C 1
ATOM 653 O O . PHE A 1 83 ? -15.119 -4.898 -0.382 1.00 96.69 83 PHE A O 1
ATOM 660 N N . HIS A 1 84 ? -16.829 -4.186 0.897 1.00 96.50 84 HIS A N 1
ATOM 661 C CA . HIS A 1 84 ? -17.564 -3.596 -0.223 1.00 96.50 84 HIS A CA 1
ATOM 662 C C . HIS A 1 84 ? -16.720 -2.548 -0.968 1.00 96.50 84 HIS A C 1
ATOM 664 O O . HIS A 1 84 ? -16.664 -2.554 -2.196 1.00 96.50 84 HIS A O 1
ATOM 670 N N . SER A 1 85 ? -16.015 -1.688 -0.227 1.00 95.50 85 SER A N 1
ATOM 671 C CA . SER A 1 85 ? -15.120 -0.683 -0.806 1.00 95.50 85 SER A CA 1
ATOM 672 C C . SER A 1 85 ? -13.933 -1.305 -1.546 1.00 95.50 85 SER A C 1
ATOM 674 O O . SER A 1 85 ? -13.623 -0.896 -2.664 1.00 95.50 85 SER A O 1
ATOM 676 N N . VAL A 1 86 ? -13.295 -2.329 -0.969 1.00 95.94 86 VAL A N 1
ATOM 677 C CA . VAL A 1 86 ? -12.171 -3.044 -1.598 1.00 95.94 86 VAL A CA 1
ATOM 678 C C . VAL A 1 86 ? -12.593 -3.673 -2.921 1.00 95.94 86 VAL A C 1
ATOM 680 O O . VAL A 1 86 ? -11.903 -3.475 -3.920 1.00 95.94 86 VAL A O 1
ATOM 683 N N . PHE A 1 87 ? -13.721 -4.389 -2.947 1.00 96.88 87 PHE A N 1
ATOM 684 C CA . PHE A 1 87 ? -14.215 -5.021 -4.172 1.00 96.88 87 PHE A CA 1
ATOM 685 C C . PHE A 1 87 ? -14.551 -3.984 -5.238 1.00 96.88 87 PHE A C 1
ATOM 687 O O . PHE A 1 87 ? -14.055 -4.084 -6.355 1.00 96.88 87 PHE A O 1
ATOM 694 N N . LYS A 1 88 ? -15.266 -2.918 -4.868 1.00 96.38 88 LYS A N 1
ATOM 695 C CA . LYS A 1 88 ? -15.575 -1.833 -5.801 1.00 96.38 88 LYS A CA 1
ATOM 696 C C . LYS A 1 88 ? -14.313 -1.201 -6.398 1.00 96.38 88 LYS A C 1
ATOM 698 O O . LYS A 1 88 ? -14.227 -1.012 -7.604 1.00 96.38 88 LYS A O 1
ATOM 703 N N . ARG A 1 89 ? -13.302 -0.911 -5.571 1.00 95.69 89 ARG A N 1
ATOM 704 C CA . ARG A 1 89 ? -12.018 -0.365 -6.047 1.00 95.69 89 ARG A CA 1
ATOM 705 C C . ARG A 1 89 ? -11.271 -1.344 -6.947 1.00 95.69 89 ARG A C 1
ATOM 707 O O . ARG A 1 89 ? -10.590 -0.900 -7.867 1.00 95.69 89 ARG A O 1
ATOM 714 N N . ALA A 1 90 ? -11.347 -2.643 -6.663 1.00 95.69 90 ALA A N 1
ATOM 715 C CA . ALA A 1 90 ? -10.740 -3.670 -7.498 1.00 95.69 90 ALA A CA 1
ATOM 716 C C . ALA A 1 90 ? -11.413 -3.727 -8.877 1.00 95.69 90 ALA A C 1
ATOM 718 O O . ALA A 1 90 ? -10.706 -3.749 -9.882 1.00 95.69 90 ALA A O 1
ATOM 719 N N . ASP A 1 91 ? -12.744 -3.654 -8.923 1.00 97.12 91 ASP A N 1
ATOM 720 C CA . ASP A 1 91 ? -13.518 -3.613 -10.166 1.00 97.12 91 ASP A CA 1
ATOM 721 C C . ASP A 1 91 ? -13.215 -2.346 -10.977 1.00 97.12 91 ASP A C 1
ATOM 723 O O . ASP A 1 91 ? -12.893 -2.428 -12.164 1.00 97.12 91 ASP A O 1
ATOM 727 N N . ASP A 1 92 ? -13.222 -1.179 -10.326 1.00 96.62 92 ASP A N 1
ATOM 728 C CA . ASP A 1 92 ? -12.887 0.104 -10.955 1.00 96.62 92 ASP A CA 1
ATOM 729 C C . ASP A 1 92 ? -11.452 0.092 -11.514 1.00 96.62 92 ASP A C 1
ATOM 731 O O . ASP A 1 92 ? -11.196 0.563 -12.627 1.00 96.62 92 ASP A O 1
ATOM 735 N N . LEU A 1 93 ? -10.501 -0.477 -10.762 1.00 95.56 93 LEU A N 1
ATOM 736 C CA . LEU A 1 93 ? -9.113 -0.621 -11.194 1.00 95.56 93 LEU A CA 1
ATOM 737 C C . LEU A 1 93 ? -8.995 -1.577 -12.385 1.00 95.56 93 LEU A C 1
ATOM 739 O O . LEU A 1 93 ? -8.317 -1.244 -13.359 1.00 95.56 93 LEU A O 1
ATOM 743 N N . ALA A 1 94 ? -9.653 -2.734 -12.333 1.00 95.12 94 ALA A N 1
ATOM 744 C CA . ALA A 1 94 ? -9.638 -3.714 -13.412 1.00 95.12 94 ALA A CA 1
ATOM 745 C C . ALA A 1 94 ? -10.234 -3.128 -14.700 1.00 95.12 94 ALA A C 1
ATOM 747 O O . ALA A 1 94 ? -9.618 -3.219 -15.764 1.00 95.12 94 ALA A O 1
ATOM 748 N N . LEU A 1 95 ? -11.377 -2.446 -14.602 1.00 96.88 95 LEU A N 1
ATOM 749 C CA . LEU A 1 95 ? -12.014 -1.774 -15.731 1.00 96.88 95 LEU A CA 1
ATOM 750 C C . LEU A 1 95 ? -11.104 -0.688 -16.321 1.00 96.88 95 LEU A C 1
ATOM 752 O O . LEU A 1 95 ? -10.911 -0.631 -17.536 1.00 96.88 95 LEU A O 1
ATOM 756 N N . ALA A 1 96 ? -10.489 0.143 -15.475 1.00 96.69 96 ALA A N 1
ATOM 757 C CA . ALA A 1 96 ? -9.557 1.179 -15.916 1.00 96.69 96 ALA A CA 1
ATOM 758 C C . ALA A 1 96 ? -8.307 0.593 -16.595 1.00 96.69 96 ALA A C 1
ATOM 760 O O . ALA A 1 96 ? -7.784 1.171 -17.552 1.00 96.69 96 ALA A O 1
ATOM 761 N N . MET A 1 97 ? -7.823 -0.555 -16.120 1.00 94.69 97 MET A N 1
ATOM 762 C CA . MET A 1 97 ? -6.715 -1.278 -16.738 1.00 94.69 97 MET A CA 1
ATOM 763 C C . MET A 1 97 ? -7.104 -1.813 -18.119 1.00 94.69 97 MET A C 1
ATOM 765 O O . MET A 1 97 ? -6.366 -1.589 -19.080 1.00 94.69 97 MET A O 1
ATOM 769 N N . LEU A 1 98 ? -8.273 -2.446 -18.247 1.00 93.31 98 LEU A N 1
ATOM 770 C CA . LEU A 1 98 ? -8.786 -2.938 -19.528 1.00 93.31 98 LEU A CA 1
ATOM 771 C C . LEU A 1 98 ? -9.004 -1.800 -20.533 1.00 93.31 98 LEU A C 1
ATOM 773 O O . LEU A 1 98 ? -8.569 -1.909 -21.678 1.00 93.31 98 LEU A O 1
ATOM 777 N N . ALA A 1 99 ? -9.577 -0.674 -20.099 1.00 96.56 99 ALA A N 1
ATOM 778 C CA . ALA A 1 99 ? -9.779 0.510 -20.938 1.00 96.56 99 ALA A CA 1
ATOM 779 C C . ALA A 1 99 ? -8.459 1.106 -21.464 1.00 96.56 99 ALA A C 1
ATOM 781 O O . ALA A 1 99 ? -8.414 1.662 -22.558 1.00 96.56 99 ALA A O 1
ATOM 782 N N . ARG A 1 100 ? -7.361 0.961 -20.710 1.00 94.06 100 ARG A N 1
ATOM 783 C CA . ARG A 1 100 ? -6.002 1.354 -21.128 1.00 94.06 100 ARG A CA 1
ATOM 784 C C . ARG A 1 100 ? -5.283 0.285 -21.960 1.00 94.06 100 ARG A C 1
ATOM 786 O O . ARG A 1 100 ? -4.103 0.450 -22.261 1.00 94.06 100 ARG A O 1
ATOM 793 N N . GLY A 1 101 ? -5.958 -0.808 -22.318 1.00 90.81 101 GLY A N 1
ATOM 794 C CA . GLY A 1 101 ? -5.390 -1.893 -23.119 1.00 90.81 101 GLY A CA 1
ATOM 795 C C . GLY A 1 101 ? -4.437 -2.808 -22.346 1.00 90.81 101 GLY A C 1
ATOM 796 O O . GLY A 1 101 ? -3.550 -3.422 -22.941 1.00 90.81 101 GLY A O 1
ATOM 797 N N . PHE A 1 102 ? -4.577 -2.904 -21.020 1.00 89.12 102 PHE A N 1
ATOM 798 C CA . PHE A 1 102 ? -3.762 -3.810 -20.215 1.00 89.12 102 PHE A CA 1
ATOM 799 C C . PHE A 1 102 ? -4.104 -5.276 -20.531 1.00 89.12 102 PHE A C 1
ATOM 801 O O . PHE A 1 102 ? -5.208 -5.738 -20.261 1.00 89.12 102 PHE A O 1
ATOM 808 N N . VAL A 1 103 ? -3.127 -6.031 -21.047 1.00 86.56 103 VAL A N 1
ATOM 809 C CA . VAL A 1 103 ? -3.239 -7.482 -21.302 1.00 86.56 103 VAL A CA 1
ATOM 810 C C . VAL A 1 103 ? -2.139 -8.223 -20.546 1.00 86.56 103 VAL A C 1
ATOM 812 O O . VAL A 1 103 ? -0.963 -7.920 -20.760 1.00 86.56 103 VAL A O 1
ATOM 815 N N . SER A 1 104 ? -2.500 -9.146 -19.651 1.00 81.81 104 SER A N 1
ATOM 816 C CA . SER A 1 104 ? -1.533 -9.996 -18.933 1.00 81.81 104 SER A CA 1
ATOM 817 C C . SER A 1 104 ? -0.827 -10.961 -19.904 1.00 81.81 104 SER A C 1
ATOM 819 O O . SER A 1 104 ? -1.397 -11.356 -20.921 1.00 81.81 104 SER A O 1
ATOM 821 N N . GLY A 1 105 ? 0.443 -11.279 -19.642 1.00 77.31 105 GLY A N 1
ATOM 822 C CA . GLY A 1 105 ? 1.248 -12.207 -20.451 1.00 77.31 105 GLY A CA 1
ATOM 823 C C . GLY A 1 105 ? 1.912 -11.632 -21.712 1.00 77.31 105 GLY A C 1
ATOM 824 O O . GLY A 1 105 ? 2.715 -12.323 -22.337 1.00 77.31 105 GLY A O 1
ATOM 825 N N . LYS A 1 106 ? 1.644 -10.376 -22.096 1.00 78.81 106 LYS A N 1
ATOM 826 C CA . LYS A 1 106 ? 2.391 -9.707 -23.180 1.00 78.81 106 LYS A CA 1
ATOM 827 C C . LYS A 1 106 ? 3.709 -9.120 -22.658 1.00 78.81 106 LYS A C 1
ATOM 829 O O . LYS A 1 106 ? 3.709 -8.596 -21.549 1.00 78.81 106 LYS A O 1
ATOM 834 N N . PRO A 1 107 ? 4.803 -9.136 -23.445 1.00 75.12 107 PRO A N 1
ATOM 835 C CA . PRO A 1 107 ? 6.052 -8.489 -23.050 1.00 75.12 107 PRO A CA 1
ATOM 836 C C . PRO A 1 107 ? 5.847 -6.978 -22.889 1.00 75.12 107 PRO A C 1
ATOM 838 O O . PRO A 1 107 ? 5.204 -6.337 -23.723 1.00 75.12 107 PRO A O 1
ATOM 841 N N . ARG A 1 108 ? 6.397 -6.408 -21.813 1.00 76.94 108 ARG A N 1
ATOM 842 C CA . ARG A 1 108 ? 6.229 -4.996 -21.446 1.00 76.94 108 ARG A CA 1
ATOM 843 C C . ARG A 1 108 ? 7.551 -4.305 -21.172 1.00 76.94 108 ARG A C 1
ATOM 845 O O . ARG A 1 108 ? 8.555 -4.930 -20.843 1.00 76.94 108 ARG A O 1
ATOM 852 N N . THR A 1 109 ? 7.526 -2.983 -21.291 1.00 80.88 109 THR A N 1
ATOM 853 C CA . THR A 1 109 ? 8.631 -2.104 -20.918 1.00 80.88 109 THR A CA 1
ATOM 854 C C . THR A 1 109 ? 8.424 -1.575 -19.499 1.00 80.88 109 THR A C 1
ATOM 856 O O . THR A 1 109 ? 7.310 -1.249 -19.089 1.00 80.88 109 THR A O 1
ATOM 859 N N . HIS A 1 110 ? 9.506 -1.484 -18.725 1.00 78.62 110 HIS A N 1
ATOM 860 C CA . HIS A 1 110 ? 9.467 -0.955 -17.362 1.00 78.62 110 HIS A CA 1
ATOM 861 C C . HIS A 1 110 ? 9.758 0.547 -17.376 1.00 78.62 110 HIS A C 1
ATOM 863 O O . HIS A 1 110 ? 10.830 0.972 -17.802 1.00 78.62 110 HIS A O 1
ATOM 869 N N . MET A 1 111 ? 8.826 1.359 -16.871 1.00 82.31 111 MET A N 1
ATOM 870 C CA . MET A 1 111 ? 9.009 2.814 -16.783 1.00 82.31 111 MET A CA 1
ATOM 871 C C . MET A 1 111 ? 10.001 3.216 -15.680 1.00 82.31 111 MET A C 1
ATOM 873 O O . MET A 1 111 ? 10.732 4.194 -15.822 1.00 82.31 111 MET A O 1
ATOM 877 N N . GLN A 1 112 ? 10.047 2.463 -14.577 1.00 75.62 112 GLN A N 1
ATOM 878 C CA . GLN A 1 112 ? 10.993 2.684 -13.485 1.00 75.62 112 GLN A CA 1
ATOM 879 C C . GLN A 1 112 ? 12.051 1.587 -13.482 1.00 75.62 112 GLN A C 1
ATOM 881 O O . GLN A 1 112 ? 11.836 0.495 -12.966 1.00 75.62 112 GLN A O 1
ATOM 886 N N . VAL A 1 113 ? 13.214 1.893 -14.053 1.00 79.62 113 VAL A N 1
ATOM 887 C CA . VAL A 1 113 ? 14.363 0.984 -14.066 1.00 79.62 113 VAL A CA 1
ATOM 888 C C . VAL A 1 113 ? 15.325 1.384 -12.950 1.00 79.62 113 VAL A C 1
ATOM 890 O O . VAL A 1 113 ? 15.783 2.527 -12.907 1.00 79.62 113 VAL A O 1
ATOM 893 N N . LEU A 1 114 ? 15.660 0.451 -12.052 1.00 79.12 114 LEU A N 1
ATOM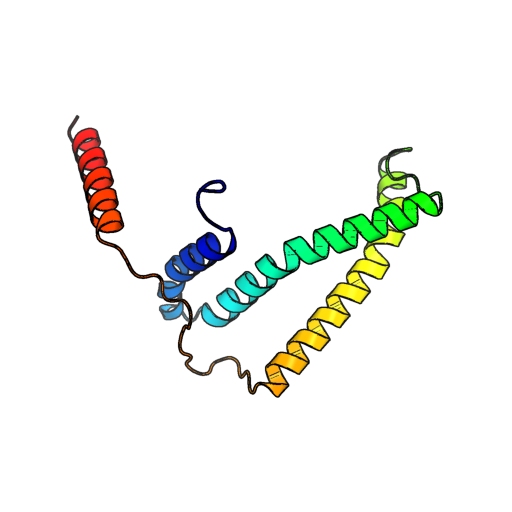 894 C CA . LEU A 1 114 ? 16.749 0.658 -11.091 1.00 79.12 114 LEU A CA 1
ATOM 895 C C . LEU A 1 114 ? 18.078 0.738 -11.865 1.00 79.12 114 LEU A C 1
ATOM 897 O O . LEU A 1 114 ? 18.506 -0.243 -12.478 1.00 79.12 114 LEU A O 1
ATOM 901 N N . LYS A 1 115 ? 18.725 1.903 -11.847 1.00 82.88 115 LYS A N 1
ATOM 902 C CA . LYS A 1 115 ? 20.068 2.113 -12.404 1.00 82.88 115 LYS A CA 1
ATOM 903 C C . LYS A 1 115 ? 21.067 2.164 -11.255 1.00 82.88 115 LYS A C 1
ATOM 905 O O . LYS A 1 115 ? 20.823 2.897 -10.301 1.00 82.88 115 LYS A O 1
ATOM 910 N N . MET A 1 116 ? 22.154 1.401 -11.358 1.00 82.69 116 MET A N 1
ATOM 911 C CA . MET A 1 116 ? 23.237 1.484 -10.380 1.00 82.69 116 MET A CA 1
ATOM 912 C C . MET A 1 116 ? 24.005 2.790 -10.576 1.00 82.69 116 MET A C 1
ATOM 914 O O . MET A 1 116 ? 24.377 3.133 -11.699 1.00 82.69 116 MET A O 1
ATOM 918 N N . ALA A 1 117 ? 24.220 3.523 -9.492 1.00 87.50 117 ALA A N 1
ATOM 919 C CA . ALA A 1 117 ? 25.048 4.721 -9.466 1.00 87.50 117 ALA A CA 1
ATOM 920 C C . ALA A 1 117 ? 26.487 4.384 -9.037 1.00 87.50 117 ALA A C 1
ATOM 922 O O . ALA A 1 117 ? 26.732 3.359 -8.408 1.00 87.50 117 ALA A O 1
ATOM 923 N N . GLY A 1 118 ? 27.447 5.285 -9.286 1.00 85.38 118 GLY A N 1
ATOM 924 C CA . GLY A 1 118 ? 28.842 5.116 -8.833 1.00 85.38 118 GLY A CA 1
ATOM 925 C C . GLY A 1 118 ? 28.981 4.872 -7.321 1.00 85.38 118 GLY A C 1
ATOM 926 O O . GLY A 1 118 ? 29.868 4.148 -6.878 1.00 85.38 118 GLY A O 1
ATOM 927 N N . ARG A 1 119 ? 28.046 5.410 -6.528 1.00 88.00 119 ARG A N 1
ATOM 928 C CA . ARG A 1 119 ? 27.965 5.184 -5.075 1.00 88.00 119 ARG A CA 1
ATOM 929 C C . ARG A 1 119 ? 27.587 3.742 -4.726 1.00 88.00 119 ARG A C 1
ATOM 931 O O . ARG A 1 119 ? 28.056 3.241 -3.711 1.00 88.00 119 ARG A O 1
ATOM 938 N N . ASP A 1 120 ? 26.796 3.079 -5.568 1.00 85.75 120 ASP A N 1
ATOM 939 C CA . ASP A 1 120 ? 26.377 1.691 -5.355 1.00 85.75 120 ASP A CA 1
ATOM 940 C C . ASP A 1 120 ? 27.563 0.741 -5.557 1.00 85.75 120 ASP A C 1
ATOM 942 O O . ASP A 1 120 ? 27.740 -0.194 -4.783 1.00 85.75 120 ASP A O 1
ATOM 946 N N . TYR A 1 121 ? 28.432 1.033 -6.532 1.00 88.00 121 TYR A N 1
ATOM 947 C CA . TYR A 1 121 ? 29.678 0.289 -6.737 1.00 88.00 121 TYR A CA 1
ATOM 948 C C . TYR A 1 121 ? 30.654 0.462 -5.572 1.00 88.00 121 TYR A C 1
ATOM 950 O O . TYR A 1 121 ? 31.231 -0.522 -5.114 1.00 88.00 121 TYR A O 1
ATOM 958 N N . PHE A 1 122 ? 30.808 1.687 -5.055 1.00 90.44 122 PHE A N 1
ATOM 959 C CA . PHE A 1 122 ? 31.647 1.934 -3.879 1.00 90.44 122 PHE A CA 1
ATOM 960 C C . PHE A 1 122 ? 31.110 1.213 -2.634 1.00 90.44 122 PHE A C 1
ATOM 962 O O . PHE A 1 122 ? 31.872 0.570 -1.917 1.00 90.44 122 PHE A O 1
ATOM 969 N N . ALA A 1 123 ? 29.794 1.267 -2.403 1.00 88.50 123 ALA A N 1
ATOM 970 C CA . ALA A 1 123 ? 29.158 0.555 -1.298 1.00 88.50 123 ALA A CA 1
ATOM 971 C C . ALA A 1 123 ? 29.336 -0.968 -1.420 1.00 88.50 123 ALA A C 1
ATOM 973 O O . ALA A 1 123 ? 29.655 -1.629 -0.435 1.00 88.50 123 ALA A O 1
ATOM 974 N N . LEU A 1 124 ? 29.189 -1.521 -2.627 1.00 89.19 124 LEU A N 1
ATOM 975 C CA . LEU A 1 124 ? 29.380 -2.947 -2.886 1.00 89.19 124 LEU A CA 1
ATOM 976 C C . LEU A 1 124 ? 30.838 -3.378 -2.664 1.00 89.19 124 LEU A C 1
ATOM 978 O O . LEU A 1 124 ? 31.077 -4.413 -2.045 1.00 89.19 124 LEU A O 1
ATOM 982 N N . ALA A 1 125 ? 31.806 -2.564 -3.092 1.00 90.19 125 ALA A N 1
ATOM 983 C CA . ALA A 1 125 ? 33.226 -2.811 -2.847 1.00 90.19 125 ALA A CA 1
ATOM 984 C C . ALA A 1 125 ? 33.578 -2.768 -1.350 1.00 90.19 125 ALA A C 1
ATOM 986 O O . ALA A 1 125 ? 34.303 -3.635 -0.871 1.00 90.19 125 ALA A O 1
ATOM 987 N N . ALA A 1 126 ? 33.030 -1.806 -0.600 1.00 91.50 126 ALA A N 1
ATOM 988 C CA . ALA A 1 126 ? 33.247 -1.702 0.842 1.00 91.50 126 ALA A CA 1
ATOM 989 C C . ALA A 1 126 ? 32.695 -2.922 1.602 1.00 91.50 126 ALA A C 1
ATOM 991 O O . ALA A 1 126 ? 33.376 -3.462 2.471 1.00 91.50 126 ALA A O 1
ATOM 992 N N . VAL A 1 127 ? 31.492 -3.391 1.246 1.00 91.25 127 VAL A N 1
ATOM 993 C CA . VAL A 1 127 ? 30.877 -4.582 1.859 1.00 91.25 127 VAL A CA 1
ATOM 994 C C . VAL A 1 127 ? 31.672 -5.849 1.541 1.00 91.25 127 VAL A C 1
ATOM 996 O O . VAL A 1 127 ? 31.933 -6.641 2.443 1.00 91.25 127 VAL A O 1
ATOM 999 N N . LEU A 1 128 ? 32.094 -6.037 0.286 1.00 91.19 128 LEU A N 1
ATOM 1000 C CA . LEU A 1 128 ? 32.922 -7.186 -0.093 1.00 91.19 128 LEU A CA 1
ATOM 1001 C C . LEU A 1 128 ? 34.287 -7.163 0.601 1.00 91.19 128 LEU A C 1
ATOM 1003 O O . LEU A 1 128 ? 34.738 -8.197 1.081 1.00 91.19 128 LEU A O 1
ATOM 1007 N N . GLY A 1 129 ? 34.924 -5.993 0.691 1.00 91.00 129 GLY A N 1
ATOM 1008 C CA . GLY A 1 129 ? 36.195 -5.833 1.397 1.00 91.00 129 GLY A CA 1
ATOM 1009 C C . GLY A 1 129 ? 36.084 -6.179 2.882 1.00 91.00 129 GLY A C 1
ATOM 1010 O O . GLY A 1 129 ? 36.941 -6.886 3.403 1.00 91.00 129 GLY A O 1
ATOM 1011 N N . PHE A 1 130 ? 35.005 -5.746 3.540 1.00 91.56 130 PHE A N 1
ATOM 1012 C CA . PHE A 1 130 ? 34.726 -6.108 4.930 1.00 91.56 130 PHE A CA 1
ATOM 1013 C C . PHE A 1 130 ? 34.537 -7.621 5.100 1.00 91.56 130 PHE A C 1
ATOM 1015 O O . PHE A 1 130 ? 35.180 -8.226 5.951 1.00 91.56 130 PHE A O 1
ATOM 1022 N N . PHE A 1 131 ? 33.722 -8.243 4.243 1.00 92.00 131 PHE A N 1
ATOM 1023 C CA . PHE A 1 131 ? 33.439 -9.678 4.316 1.00 92.00 131 PHE A CA 1
ATOM 1024 C C . PHE A 1 131 ? 34.691 -10.539 4.095 1.00 92.00 131 PHE A C 1
ATOM 1026 O O . PHE A 1 131 ? 34.899 -11.531 4.784 1.00 92.00 131 PHE A O 1
ATOM 1033 N N . ILE A 1 132 ? 35.554 -10.148 3.152 1.00 91.06 132 ILE A N 1
ATOM 1034 C CA . ILE A 1 132 ? 36.818 -10.850 2.893 1.00 91.06 132 ILE A CA 1
ATOM 1035 C C . ILE A 1 132 ? 37.759 -10.728 4.094 1.00 91.06 132 ILE A C 1
ATOM 1037 O O . ILE A 1 132 ? 38.419 -11.703 4.431 1.00 91.06 132 ILE A O 1
ATOM 1041 N N . LEU A 1 133 ? 37.821 -9.561 4.741 1.00 90.94 133 LEU A N 1
ATOM 1042 C CA . LEU A 1 133 ? 38.684 -9.334 5.901 1.00 90.94 133 LEU A CA 1
ATOM 1043 C C . LEU A 1 133 ? 38.233 -10.164 7.110 1.00 90.94 133 LEU A C 1
ATOM 1045 O O . LEU A 1 133 ? 39.075 -10.748 7.780 1.00 90.94 133 LEU A O 1
ATOM 1049 N N . GLU A 1 134 ? 36.923 -10.268 7.339 1.00 85.88 134 GLU A N 1
ATOM 1050 C CA . GLU A 1 134 ? 36.336 -11.101 8.396 1.00 85.88 134 GLU A CA 1
ATOM 1051 C C . GLU A 1 134 ? 36.526 -12.605 8.137 1.00 85.88 134 GLU A C 1
ATOM 1053 O O . GLU A 1 134 ? 36.729 -13.366 9.071 1.00 85.88 134 GLU A O 1
ATOM 1058 N N . MET A 1 135 ? 36.519 -13.045 6.875 1.00 83.88 135 MET A N 1
ATOM 1059 C CA . MET A 1 135 ? 36.745 -14.451 6.513 1.00 83.88 135 MET A CA 1
ATOM 1060 C C . MET A 1 135 ? 38.231 -14.865 6.556 1.00 83.88 135 MET A C 1
ATOM 1062 O O . MET A 1 135 ? 38.534 -16.056 6.509 1.00 83.88 135 MET A O 1
ATOM 1066 N N . ASN A 1 136 ? 39.149 -13.893 6.598 1.00 72.69 136 ASN A N 1
ATOM 1067 C CA . ASN A 1 136 ? 40.603 -14.100 6.649 1.00 72.69 136 ASN A CA 1
ATOM 1068 C C . ASN A 1 136 ? 41.190 -13.920 8.065 1.00 72.69 136 ASN A C 1
ATOM 1070 O O . ASN A 1 136 ? 42.411 -14.011 8.218 1.00 72.69 136 ASN A O 1
ATOM 1074 N N . LEU A 1 137 ? 40.344 -13.611 9.057 1.00 64.81 137 LEU A N 1
ATOM 1075 C CA . LEU A 1 137 ? 40.676 -13.460 10.478 1.00 64.81 137 LEU A CA 1
ATOM 1076 C C . LEU A 1 137 ? 40.209 -14.694 11.263 1.00 64.81 137 LEU A C 1
ATOM 1078 O O . LEU A 1 137 ? 40.936 -15.087 12.200 1.00 64.81 137 LEU A O 1
#

Radius of gyration: 22.24 Å; chains: 1; bounding box: 63×29×50 Å

Secondary structure (DSSP, 8-state):
-TTTS-HHHHHHHHHHHHGGGGGGT--HHHHHHHHHHHHHHHHHHHHHHHHHHHHHHHTT--SSSS-HHHHHHHHHHHHHHHHHHHHHHHHHHHHHHHHTT--T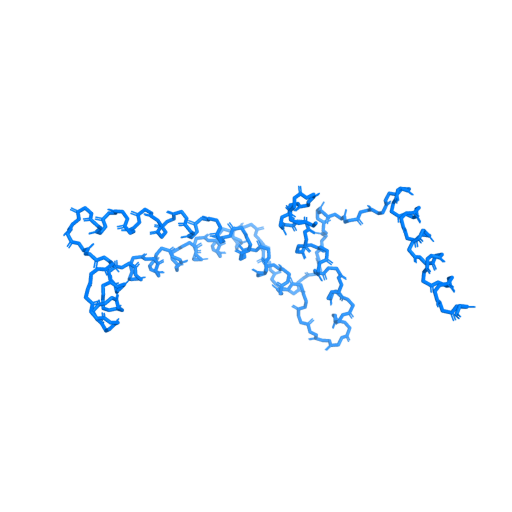TS----SS--PPPHHHHHHHHHHHHHHHHHHT-

Sequence (137 aa):
LTLTTAPLRLAHGLERMISPLKRLHIPAEDFSMMTMVAIKFIPILLEETNRIIKAQSARGVDFEAGNFFRRAKNLVPVLTPLFHSVFKRADDLALAMLARGFVSGKPRTHMQVLKMAGRDYFALAAVLGFFILEMNL

Foldseek 3Di:
DPVPDDPLVVLVVVLVVCVVCVVVVDLSVVVSVVSNVVVVCVVVLVVLLVVQVVVVVVVVQDLPDDDPVSNVVSCPSSVVVSVVVVVVVVVVVVVVCVVVVNDPPDDDDDPDDDDDDPVNVVVVVVVVVVVVVVVVD

pLDDT: mean 88.07, std 7.32, range [58.44, 97.12]